Protein AF-A0A9W6VKF4-F1 (afdb_monomer_lite)

Radius of gyration: 15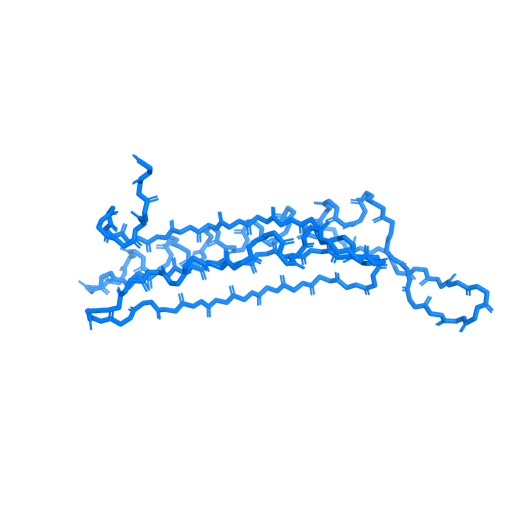.8 Å; chains: 1; bounding box: 39×27×44 Å

Structure (mmCIF, N/CA/C/O backbone):
data_AF-A0A9W6VKF4-F1
#
_entry.id   AF-A0A9W6VKF4-F1
#
loop_
_atom_site.group_PDB
_atom_site.id
_atom_site.type_symbol
_atom_site.label_atom_id
_atom_site.label_alt_id
_atom_site.label_comp_id
_atom_site.label_asym_id
_atom_site.label_entity_id
_atom_site.label_seq_id
_atom_site.pdbx_PDB_ins_code
_atom_site.Cartn_x
_atom_site.Cartn_y
_atom_site.Cartn_z
_atom_site.occupancy
_atom_site.B_iso_or_equiv
_atom_site.auth_seq_id
_atom_site.auth_comp_id
_atom_site.auth_asym_id
_atom_site.auth_atom_id
_atom_site.pdbx_PDB_model_num
ATOM 1 N N . MET A 1 1 ? -6.276 -1.259 -14.706 1.00 83.38 1 MET A N 1
ATOM 2 C CA . MET A 1 1 ? -5.407 -1.584 -15.860 1.00 83.38 1 MET A CA 1
ATOM 3 C C . MET A 1 1 ? -4.384 -2.603 -15.389 1.00 83.38 1 MET A C 1
ATOM 5 O O . MET A 1 1 ? -4.019 -2.513 -14.226 1.00 83.38 1 MET A O 1
ATOM 9 N N . PRO A 1 2 ? -3.970 -3.593 -16.188 1.00 89.38 2 PRO A N 1
ATOM 10 C CA . PRO A 1 2 ? -2.819 -4.419 -15.824 1.00 89.38 2 PRO A CA 1
ATOM 11 C C . PRO A 1 2 ? -1.529 -3.586 -15.889 1.00 89.38 2 PRO A C 1
ATOM 13 O O . PRO A 1 2 ? -1.523 -2.521 -16.503 1.00 89.38 2 PRO A O 1
ATOM 16 N N . VAL A 1 3 ? -0.477 -4.063 -15.227 1.00 91.94 3 VAL A N 1
ATOM 17 C CA . VAL A 1 3 ? 0.887 -3.558 -15.424 1.00 91.94 3 VAL A CA 1
ATOM 18 C C . VAL A 1 3 ? 1.637 -4.470 -16.370 1.00 91.94 3 VAL A C 1
ATOM 20 O O . VAL A 1 3 ? 1.419 -5.683 -16.345 1.00 91.94 3 VAL A O 1
ATOM 23 N N . GLU A 1 4 ? 2.533 -3.894 -17.157 1.00 94.44 4 GLU A N 1
ATOM 24 C CA . GLU A 1 4 ? 3.395 -4.663 -18.044 1.00 94.44 4 GLU A CA 1
ATOM 25 C C . GLU A 1 4 ? 4.692 -5.056 -17.324 1.00 94.44 4 GLU A C 1
ATOM 27 O O . GLU A 1 4 ? 5.300 -4.265 -16.599 1.00 94.44 4 GLU A O 1
ATOM 32 N N . VAL A 1 5 ? 5.113 -6.308 -17.514 1.00 93.62 5 VAL A N 1
ATOM 33 C CA . VAL A 1 5 ? 6.360 -6.843 -16.956 1.00 93.62 5 VAL A CA 1
ATOM 34 C C . VAL A 1 5 ? 7.287 -7.172 -18.116 1.00 93.62 5 VAL A C 1
ATOM 36 O O . VAL A 1 5 ? 7.021 -8.084 -18.897 1.00 93.62 5 VAL A O 1
ATOM 39 N N . GLY A 1 6 ? 8.363 -6.400 -18.235 1.00 93.25 6 GLY A N 1
ATOM 40 C CA . GLY A 1 6 ? 9.453 -6.671 -19.163 1.00 93.25 6 GLY A CA 1
ATOM 41 C C . GLY A 1 6 ? 10.520 -7.566 -18.538 1.00 93.25 6 GLY A C 1
ATOM 42 O O . GLY A 1 6 ? 10.367 -8.068 -17.421 1.00 93.25 6 GLY A O 1
ATOM 43 N N . SER A 1 7 ? 11.638 -7.714 -19.244 1.00 94.00 7 SER A N 1
ATOM 44 C CA . SER A 1 7 ? 12.806 -8.439 -18.744 1.00 94.00 7 SER A CA 1
ATOM 45 C C . SER A 1 7 ? 14.107 -7.713 -19.085 1.00 94.00 7 SER A C 1
ATOM 47 O O . SER A 1 7 ? 14.187 -7.030 -20.109 1.00 94.00 7 SER A O 1
ATOM 49 N N . THR A 1 8 ? 15.128 -7.852 -18.237 1.00 90.00 8 THR A N 1
ATOM 50 C CA . THR A 1 8 ? 16.508 -7.459 -18.569 1.00 90.00 8 THR A CA 1
ATOM 51 C C . THR A 1 8 ? 17.116 -8.416 -19.604 1.00 90.00 8 THR A C 1
ATOM 53 O O . THR A 1 8 ? 16.509 -9.417 -19.986 1.00 90.00 8 THR A O 1
ATOM 56 N N . ALA A 1 9 ? 18.345 -8.130 -20.049 1.00 90.69 9 ALA A N 1
ATOM 57 C CA . ALA A 1 9 ? 19.119 -9.050 -20.886 1.00 90.69 9 ALA A CA 1
ATOM 58 C C . ALA A 1 9 ? 19.411 -10.398 -20.195 1.00 90.69 9 ALA A C 1
ATOM 60 O O . ALA A 1 9 ? 19.592 -11.397 -20.885 1.00 90.69 9 ALA A O 1
ATOM 61 N N . ASP A 1 10 ? 19.409 -10.417 -18.859 1.00 91.81 10 ASP A N 1
ATOM 62 C CA . ASP A 1 10 ? 19.617 -11.604 -18.021 1.00 91.81 10 ASP A CA 1
ATOM 63 C C . ASP A 1 10 ? 18.286 -12.272 -17.607 1.00 91.81 10 ASP A C 1
ATOM 65 O O . ASP A 1 10 ? 18.251 -13.070 -16.675 1.00 91.81 10 ASP A O 1
ATOM 69 N N . GLU A 1 11 ? 17.180 -11.935 -18.284 1.00 90.56 11 GLU A N 1
ATOM 70 C CA . GLU A 1 11 ? 15.823 -12.463 -18.047 1.00 90.56 11 GLU A CA 1
ATOM 71 C C . GLU A 1 11 ? 15.208 -12.107 -16.677 1.00 90.56 11 GLU A C 1
ATOM 73 O O . GLU A 1 11 ? 14.186 -12.667 -16.273 1.00 90.56 11 GLU A O 1
ATOM 78 N N . GLU A 1 12 ? 15.764 -11.123 -15.966 1.00 89.81 12 GLU A N 1
ATOM 79 C CA . GLU A 1 12 ? 15.187 -10.647 -14.705 1.00 89.81 12 GLU A CA 1
ATOM 80 C C . GLU A 1 12 ? 13.944 -9.785 -14.961 1.00 89.81 12 GLU A C 1
ATOM 82 O O . GLU A 1 12 ? 13.976 -8.937 -15.855 1.00 89.81 12 GLU A O 1
ATOM 87 N N . PRO A 1 13 ? 12.853 -9.937 -14.187 1.00 90.81 13 PRO A N 1
ATOM 88 C CA . PRO A 1 13 ? 11.634 -9.166 -14.396 1.00 90.81 13 PRO A CA 1
ATOM 89 C C . PRO A 1 13 ? 11.858 -7.680 -14.110 1.00 90.81 13 PRO A C 1
ATOM 91 O O . PRO A 1 13 ? 12.399 -7.317 -13.066 1.00 90.81 13 PRO A O 1
ATOM 94 N N . VAL A 1 14 ? 11.377 -6.816 -15.007 1.00 93.19 14 VAL A N 1
ATOM 95 C CA . VAL A 1 14 ? 11.452 -5.359 -14.847 1.00 93.19 14 VAL A CA 1
ATOM 96 C C . VAL A 1 14 ? 10.083 -4.721 -15.017 1.00 93.19 14 VAL A C 1
ATOM 98 O O . VAL A 1 14 ? 9.385 -4.949 -16.002 1.00 93.19 14 VAL A O 1
ATOM 101 N N . ILE A 1 15 ? 9.735 -3.863 -14.069 1.00 93.50 15 ILE A N 1
ATOM 102 C CA . ILE A 1 15 ? 8.545 -3.025 -14.059 1.00 93.50 15 ILE A CA 1
ATOM 103 C C . ILE A 1 15 ? 8.994 -1.584 -14.285 1.00 93.50 15 ILE A C 1
ATOM 105 O O . ILE A 1 15 ? 9.840 -1.062 -13.547 1.00 93.50 15 ILE A O 1
ATOM 109 N N . SER A 1 16 ? 8.419 -0.939 -15.301 1.00 93.38 16 SER A N 1
ATOM 110 C CA . SER A 1 16 ? 8.686 0.467 -15.608 1.00 93.38 16 SER A CA 1
ATOM 111 C C . SER A 1 16 ? 8.315 1.371 -14.425 1.00 93.38 16 SER A C 1
ATOM 113 O O . SER A 1 16 ? 7.513 1.003 -13.568 1.00 93.38 16 SER A O 1
ATOM 115 N N . GLU A 1 17 ? 8.876 2.579 -14.345 1.00 92.50 17 GLU A N 1
ATOM 116 C CA . GLU A 1 17 ? 8.477 3.504 -13.275 1.00 92.50 17 GLU A CA 1
ATOM 117 C C . GLU A 1 17 ? 6.998 3.909 -13.357 1.00 92.50 17 GLU A C 1
ATOM 119 O O . GLU A 1 17 ? 6.354 4.105 -12.324 1.00 92.50 17 GLU A O 1
ATOM 124 N N . GLU A 1 18 ? 6.450 4.002 -14.569 1.00 95.12 18 GLU A N 1
ATOM 125 C CA . GLU A 1 18 ? 5.032 4.281 -14.792 1.00 95.12 18 GLU A CA 1
ATOM 126 C C . GLU A 1 18 ? 4.154 3.141 -14.259 1.00 95.12 18 GLU A C 1
ATOM 128 O O . GLU A 1 18 ? 3.194 3.388 -13.524 1.00 95.12 18 GLU A O 1
ATOM 133 N N . ASP A 1 19 ? 4.532 1.893 -14.535 1.00 95.81 19 ASP A N 1
ATOM 134 C CA . ASP A 1 19 ? 3.839 0.708 -14.029 1.00 95.81 19 ASP A CA 1
ATOM 135 C C . ASP A 1 19 ? 4.007 0.538 -12.512 1.00 95.81 19 ASP A C 1
ATOM 137 O O . ASP A 1 19 ? 3.065 0.149 -11.820 1.00 95.81 19 ASP A O 1
ATOM 141 N N . GLN A 1 20 ? 5.160 0.908 -11.947 1.00 94.62 20 GLN A N 1
ATOM 142 C CA . GLN A 1 20 ? 5.334 0.997 -10.493 1.00 94.62 20 GLN A CA 1
ATOM 143 C C . GLN A 1 20 ? 4.350 2.015 -9.893 1.00 94.62 20 GLN A C 1
ATOM 145 O O . GLN A 1 20 ? 3.659 1.714 -8.920 1.00 94.62 20 GLN A O 1
ATOM 150 N N . ALA A 1 21 ? 4.214 3.203 -10.491 1.00 94.44 21 ALA A N 1
ATOM 151 C CA . ALA A 1 21 ? 3.239 4.198 -10.044 1.00 94.44 21 ALA A CA 1
ATOM 152 C C . ALA A 1 21 ? 1.790 3.702 -10.196 1.00 94.44 21 ALA A C 1
ATOM 154 O O . ALA A 1 21 ? 0.945 3.972 -9.337 1.00 94.44 21 ALA A O 1
ATOM 155 N N . LEU A 1 22 ? 1.491 2.948 -11.255 1.00 96.00 22 LEU A N 1
ATOM 156 C CA . LEU A 1 22 ? 0.189 2.318 -11.452 1.00 96.00 22 LEU A CA 1
ATOM 157 C C . LEU A 1 22 ? -0.099 1.254 -10.374 1.00 96.00 22 LEU A C 1
ATOM 159 O O . LEU A 1 22 ? -1.191 1.255 -9.801 1.00 96.00 22 LEU A O 1
ATOM 163 N N . LEU A 1 23 ? 0.877 0.411 -10.020 1.00 94.44 23 LEU A N 1
ATOM 164 C CA . LEU A 1 23 ? 0.774 -0.532 -8.898 1.00 94.44 23 LEU A CA 1
ATOM 165 C C . LEU A 1 23 ? 0.536 0.180 -7.565 1.00 94.44 23 LEU A C 1
ATOM 167 O O . LEU A 1 23 ? -0.342 -0.238 -6.809 1.00 94.44 23 LEU A O 1
ATOM 171 N N . LEU A 1 24 ? 1.254 1.274 -7.295 1.00 95.38 24 LEU A N 1
ATOM 172 C CA . LEU A 1 24 ? 1.038 2.088 -6.095 1.00 95.38 24 LEU A CA 1
ATOM 173 C C . LEU A 1 24 ? -0.392 2.634 -6.035 1.00 95.38 24 LEU A C 1
ATOM 175 O O . LEU A 1 24 ? -1.014 2.595 -4.978 1.00 95.38 24 LEU A O 1
ATOM 179 N N . ARG A 1 25 ? -0.954 3.094 -7.160 1.00 96.19 25 ARG A N 1
ATOM 180 C CA . ARG A 1 25 ? -2.347 3.573 -7.225 1.00 96.19 25 ARG A CA 1
ATOM 181 C C . ARG A 1 25 ? -3.361 2.455 -6.992 1.00 96.19 25 ARG A C 1
ATOM 183 O O . ARG A 1 25 ? -4.340 2.671 -6.274 1.00 96.19 25 ARG A O 1
ATOM 190 N N . HIS A 1 26 ? -3.139 1.270 -7.564 1.00 95.25 26 HIS A N 1
ATOM 191 C CA . HIS A 1 26 ? -3.990 0.109 -7.287 1.00 95.25 26 HIS A CA 1
ATOM 192 C C . HIS A 1 26 ? -3.930 -0.277 -5.806 1.00 95.25 26 HIS A C 1
ATOM 194 O O . HIS A 1 26 ? -4.971 -0.486 -5.189 1.00 95.25 26 HIS A O 1
ATOM 200 N N . GLY A 1 27 ? -2.732 -0.308 -5.217 1.00 94.94 27 GLY A N 1
ATOM 201 C CA . GLY A 1 27 ? -2.553 -0.606 -3.798 1.00 94.94 27 GLY A CA 1
ATOM 202 C C . GLY A 1 27 ? -3.115 0.439 -2.863 1.00 94.94 27 GLY A C 1
ATO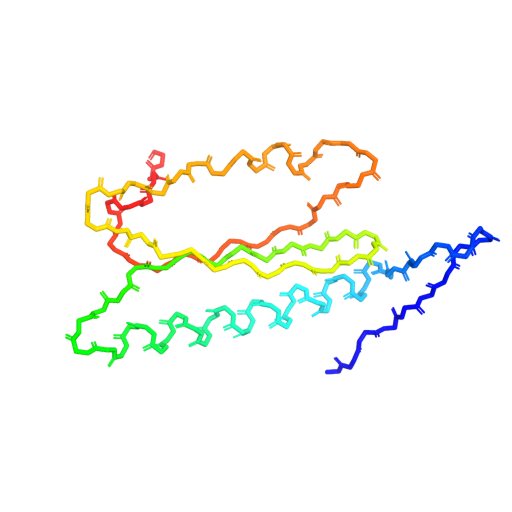M 203 O O . GLY A 1 27 ? -3.738 0.064 -1.878 1.00 94.94 27 GLY A O 1
ATOM 204 N N . LEU A 1 28 ? -2.992 1.722 -3.191 1.00 96.19 28 LEU A N 1
ATOM 205 C CA . LEU A 1 28 ? -3.656 2.783 -2.444 1.00 96.19 28 LEU A CA 1
ATOM 206 C C . LEU A 1 28 ? -5.177 2.606 -2.486 1.00 96.19 28 LEU A C 1
ATOM 208 O O . LEU A 1 28 ? -5.819 2.635 -1.443 1.00 96.19 28 LEU A O 1
ATOM 212 N N . SER A 1 29 ? -5.747 2.372 -3.671 1.00 96.31 29 SER A N 1
ATOM 213 C CA . SER A 1 29 ? -7.195 2.173 -3.822 1.00 96.31 29 SER A CA 1
ATOM 214 C C . SER A 1 29 ? -7.679 0.973 -3.006 1.00 96.31 29 SER A C 1
ATOM 216 O O . SER A 1 29 ? -8.681 1.062 -2.302 1.00 96.31 29 SER A O 1
ATOM 218 N N . PHE A 1 30 ? -6.934 -0.134 -3.048 1.00 95.62 30 PHE A N 1
ATOM 219 C CA . PHE A 1 30 ? -7.250 -1.324 -2.267 1.00 95.62 30 PHE A CA 1
ATOM 220 C C . PHE A 1 30 ? -7.074 -1.098 -0.758 1.00 95.62 30 PHE A C 1
ATOM 222 O O . PHE A 1 30 ? -7.934 -1.491 0.023 1.00 95.62 30 PHE A O 1
ATOM 229 N N . GLY A 1 31 ? -6.006 -0.416 -0.339 1.00 95.56 31 GLY A N 1
ATOM 230 C CA . GLY A 1 31 ? -5.760 -0.063 1.059 1.00 95.56 31 GLY A CA 1
ATOM 231 C C . GLY A 1 31 ? -6.858 0.826 1.641 1.00 95.56 31 GLY A C 1
ATOM 232 O O . GLY A 1 31 ? -7.341 0.553 2.736 1.00 95.56 31 GLY A O 1
ATOM 233 N N . LEU A 1 32 ? -7.313 1.836 0.894 1.00 96.31 32 LEU A N 1
ATOM 234 C CA . LEU A 1 32 ? -8.436 2.691 1.296 1.00 96.31 32 LEU A CA 1
ATOM 235 C C . LEU A 1 32 ? -9.740 1.898 1.452 1.00 96.31 32 LEU A C 1
ATOM 237 O O . LEU A 1 32 ? -10.488 2.141 2.395 1.00 96.31 32 LEU A O 1
ATOM 241 N N . GLU A 1 33 ? -9.996 0.930 0.572 1.00 97.44 33 GLU A N 1
ATOM 242 C CA . GLU A 1 33 ? -11.178 0.070 0.677 1.00 97.44 33 GLU A CA 1
ATOM 243 C C . GLU A 1 33 ? -11.098 -0.871 1.887 1.00 97.44 33 GLU A C 1
ATOM 245 O O . GLU A 1 33 ? -12.077 -1.023 2.614 1.00 97.44 33 GLU A O 1
ATOM 250 N N . VAL A 1 34 ? -9.924 -1.442 2.173 1.00 95.25 34 VAL A N 1
ATOM 251 C CA . VAL A 1 34 ? -9.701 -2.213 3.407 1.00 95.25 34 VAL A CA 1
ATOM 252 C C . VAL A 1 34 ? -9.959 -1.341 4.635 1.00 95.25 34 VAL A C 1
ATOM 254 O O . VAL A 1 34 ? -10.677 -1.769 5.534 1.00 95.25 34 VAL A O 1
ATOM 257 N N . VAL A 1 35 ? -9.434 -0.112 4.656 1.00 94.75 35 VAL A N 1
ATOM 258 C CA . VAL A 1 35 ? -9.665 0.860 5.737 1.00 94.75 35 VAL A CA 1
ATOM 259 C C . VAL A 1 35 ? -11.153 1.164 5.911 1.00 94.75 35 VAL A C 1
ATOM 261 O O . VAL A 1 35 ? -11.645 1.169 7.039 1.00 94.75 35 VAL A O 1
ATOM 264 N N . ARG A 1 36 ? -11.888 1.376 4.813 1.00 96.19 36 ARG A N 1
ATOM 265 C CA . ARG A 1 36 ? -13.342 1.578 4.850 1.00 96.19 36 ARG A CA 1
ATOM 266 C C . ARG A 1 36 ? -14.040 0.387 5.509 1.00 96.19 36 ARG A C 1
ATOM 268 O O . ARG A 1 36 ? -14.789 0.578 6.460 1.00 96.19 36 ARG A O 1
ATOM 275 N N . LEU A 1 37 ? -13.740 -0.830 5.055 1.00 96.38 37 LEU A N 1
ATOM 276 C CA . LEU A 1 37 ? -14.367 -2.059 5.545 1.00 96.38 37 LEU A CA 1
ATOM 277 C C . LEU A 1 37 ? -14.086 -2.324 7.029 1.00 96.38 37 LEU A C 1
ATOM 279 O O . LEU A 1 37 ? -15.000 -2.691 7.761 1.00 96.38 37 LEU A O 1
ATOM 283 N N . VAL A 1 38 ? -12.849 -2.133 7.500 1.00 93.94 38 VAL A N 1
ATOM 284 C CA . VAL A 1 38 ? -12.519 -2.385 8.917 1.00 93.94 38 VAL A CA 1
ATOM 285 C C . VAL A 1 38 ? -13.112 -1.347 9.866 1.00 93.94 38 VAL A C 1
ATOM 287 O O . VAL A 1 38 ? -13.306 -1.653 11.040 1.00 93.94 38 VAL A O 1
ATOM 290 N N . ASN A 1 39 ? -13.406 -0.143 9.371 1.00 92.62 39 ASN A N 1
ATOM 291 C CA . ASN A 1 39 ? -14.065 0.911 10.141 1.00 92.62 39 ASN A CA 1
ATOM 292 C C . ASN A 1 39 ? -15.592 0.735 10.207 1.00 92.62 39 ASN A C 1
ATOM 294 O O . ASN A 1 39 ? -16.228 1.343 11.061 1.00 92.62 39 ASN A O 1
ATOM 298 N N . GLU A 1 40 ? -16.173 -0.086 9.330 1.00 96.12 40 GLU A N 1
ATOM 299 C CA . GLU A 1 40 ? -17.606 -0.420 9.313 1.00 96.12 40 GLU A CA 1
ATOM 300 C C . GLU A 1 40 ? -17.961 -1.633 10.192 1.00 96.12 40 GLU A C 1
ATOM 302 O O . GLU A 1 40 ? -19.133 -1.988 10.304 1.00 96.12 40 GLU A O 1
ATOM 307 N N . LEU A 1 41 ? -16.971 -2.278 10.817 1.00 93.81 41 LEU A N 1
ATOM 308 C CA . LEU A 1 41 ? -17.191 -3.366 11.770 1.00 93.81 41 LEU A CA 1
ATOM 309 C C . LEU A 1 41 ? -17.838 -2.847 13.065 1.00 93.81 41 LEU A C 1
ATOM 311 O O . LEU A 1 41 ? -17.557 -1.726 13.488 1.00 93.81 41 LEU A O 1
ATOM 315 N N . ASP A 1 42 ? -18.629 -3.698 13.736 1.00 95.12 42 ASP A N 1
ATOM 316 C CA . ASP A 1 42 ? -19.235 -3.392 15.048 1.00 95.12 42 ASP A CA 1
ATOM 317 C C . ASP A 1 42 ? -18.186 -2.909 16.067 1.00 95.12 42 ASP A C 1
ATOM 319 O O . ASP A 1 42 ? -18.440 -2.010 16.868 1.00 95.12 42 ASP A O 1
ATOM 323 N N . GLU A 1 43 ? -16.987 -3.495 15.999 1.00 90.50 43 GLU A N 1
ATOM 324 C CA . GLU A 1 43 ? -15.785 -3.012 16.667 1.00 90.50 43 GLU A CA 1
ATOM 325 C C . GLU A 1 43 ? -14.724 -2.672 15.604 1.00 90.50 43 GLU A C 1
ATOM 327 O O . GLU A 1 43 ? -14.156 -3.589 14.996 1.00 90.50 43 GLU A O 1
ATOM 332 N N . PRO A 1 44 ? -14.451 -1.375 15.349 1.00 91.12 44 PRO A N 1
ATOM 333 C CA . PRO A 1 44 ? -13.454 -0.960 14.373 1.00 91.12 44 PRO A CA 1
ATOM 334 C C . PRO A 1 44 ? -12.068 -1.527 14.672 1.00 91.12 44 PRO A C 1
ATOM 336 O O . PRO A 1 44 ? -11.579 -1.468 15.802 1.00 91.12 44 PRO A O 1
ATOM 339 N N . VAL A 1 45 ? -11.403 -2.038 13.636 1.00 90.88 45 VAL A N 1
ATOM 340 C CA . VAL A 1 45 ? -10.088 -2.675 13.767 1.00 90.88 45 VAL A CA 1
ATOM 341 C C . VAL A 1 45 ? -8.994 -1.747 13.236 1.00 90.88 45 VAL A C 1
ATOM 343 O O . VAL A 1 45 ? -8.988 -1.448 12.040 1.00 90.88 45 VAL A O 1
ATOM 346 N N . PRO A 1 46 ? -8.021 -1.332 14.068 1.00 91.44 46 PRO A N 1
ATOM 347 C CA . PRO A 1 46 ? -6.893 -0.549 13.588 1.00 91.44 46 PRO A CA 1
ATOM 348 C C . PRO A 1 46 ? -6.009 -1.357 12.638 1.00 91.44 46 PRO A C 1
ATOM 350 O O . PRO A 1 46 ? -5.570 -2.468 12.965 1.00 91.44 46 PRO A O 1
ATOM 353 N N . VAL A 1 47 ? -5.714 -0.786 11.473 1.00 91.88 47 VAL A N 1
ATOM 354 C CA . VAL A 1 47 ? -4.887 -1.416 10.440 1.00 91.88 47 VAL A CA 1
ATOM 355 C C . VAL A 1 47 ? -3.877 -0.442 9.847 1.00 91.88 47 VAL A C 1
ATOM 357 O O . VAL A 1 47 ? -4.160 0.739 9.681 1.00 91.88 47 VAL A O 1
ATOM 360 N N . ARG A 1 48 ? -2.716 -0.970 9.469 1.00 91.06 48 ARG A N 1
ATOM 361 C CA . ARG A 1 48 ? -1.704 -0.311 8.651 1.00 91.06 48 ARG A CA 1
ATOM 362 C C . ARG A 1 48 ? -1.561 -1.076 7.347 1.00 91.06 48 ARG A C 1
ATOM 364 O O . ARG A 1 48 ? -1.236 -2.266 7.349 1.00 91.06 48 ARG A O 1
ATOM 371 N N . CYS A 1 49 ? -1.769 -0.382 6.240 1.00 92.38 49 CYS A N 1
ATOM 372 C CA . CYS A 1 49 ? -1.531 -0.888 4.898 1.00 92.38 49 CYS A CA 1
ATOM 373 C C . CYS A 1 49 ? -0.214 -0.293 4.390 1.00 92.38 49 CYS A C 1
ATOM 375 O O . CYS A 1 49 ? -0.111 0.920 4.227 1.00 92.38 49 CYS A O 1
ATOM 377 N N . ILE A 1 50 ? 0.789 -1.131 4.134 1.00 91.19 50 ILE A N 1
ATOM 378 C CA . ILE A 1 50 ? 2.066 -0.728 3.537 1.00 91.19 50 ILE A CA 1
ATOM 379 C C . ILE A 1 50 ? 2.076 -1.225 2.098 1.00 91.19 50 ILE A C 1
ATOM 381 O O . ILE A 1 50 ? 2.090 -2.434 1.849 1.00 91.19 50 ILE A O 1
ATOM 385 N N . ILE A 1 51 ? 2.074 -0.289 1.157 1.00 93.62 51 ILE A N 1
ATOM 386 C CA . ILE A 1 51 ? 2.160 -0.557 -0.272 1.00 93.62 51 ILE A CA 1
ATOM 387 C C . ILE A 1 51 ? 3.546 -0.140 -0.738 1.00 93.62 51 ILE A C 1
ATOM 389 O O . ILE A 1 51 ? 3.937 1.008 -0.551 1.00 93.62 51 ILE A O 1
ATOM 393 N N . GLY A 1 52 ? 4.285 -1.065 -1.341 1.00 91.88 52 GLY A N 1
ATOM 394 C CA . GLY A 1 52 ? 5.622 -0.801 -1.854 1.00 91.88 52 GLY A CA 1
ATOM 395 C C . GLY A 1 52 ? 5.821 -1.329 -3.254 1.00 91.88 52 GLY A C 1
ATOM 396 O O . GLY A 1 52 ? 5.305 -2.390 -3.586 1.00 91.88 52 GLY A O 1
ATOM 397 N N . THR A 1 53 ? 6.596 -0.624 -4.065 1.00 92.88 53 THR A N 1
ATOM 398 C CA . THR A 1 53 ? 7.006 -1.087 -5.393 1.00 92.88 53 THR A CA 1
ATOM 399 C C . THR A 1 53 ? 8.495 -0.886 -5.585 1.00 92.88 53 THR A C 1
ATOM 401 O O . THR A 1 53 ? 9.042 0.142 -5.186 1.00 92.88 53 THR A O 1
ATOM 404 N N . ASN A 1 54 ? 9.133 -1.844 -6.241 1.00 90.25 54 ASN A N 1
ATOM 405 C CA . ASN A 1 54 ? 10.491 -1.730 -6.754 1.00 90.25 54 ASN A CA 1
ATOM 406 C C . ASN A 1 54 ? 10.501 -2.105 -8.243 1.00 90.25 54 ASN A C 1
ATOM 408 O O . ASN A 1 54 ? 9.453 -2.290 -8.861 1.00 90.25 54 ASN A O 1
ATOM 412 N N . THR A 1 55 ? 11.692 -2.220 -8.819 1.00 90.88 55 THR A N 1
ATOM 413 C CA . THR A 1 55 ? 11.879 -2.542 -10.236 1.00 90.88 55 THR A CA 1
ATOM 414 C C . THR A 1 55 ? 11.403 -3.932 -10.632 1.00 90.88 55 THR A C 1
ATOM 416 O O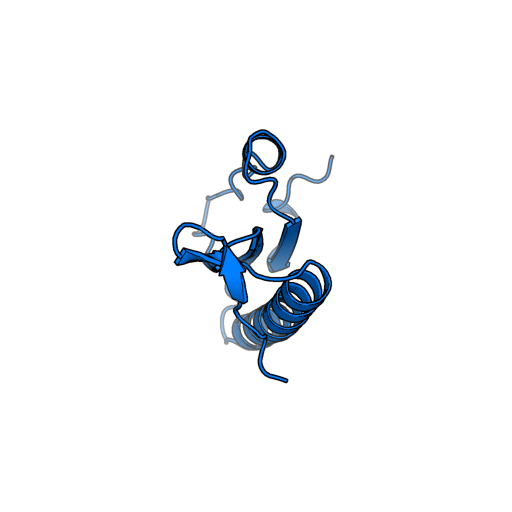 . THR A 1 55 ? 11.266 -4.169 -11.817 1.00 90.88 55 THR A O 1
ATOM 419 N N . THR A 1 56 ? 11.129 -4.842 -9.698 1.00 90.38 56 THR A N 1
ATOM 420 C CA . THR A 1 56 ? 10.801 -6.247 -10.003 1.00 90.38 56 THR A CA 1
ATOM 421 C C . THR A 1 56 ? 9.413 -6.664 -9.519 1.00 90.38 56 THR A C 1
ATOM 423 O O . THR A 1 56 ? 8.838 -7.616 -10.042 1.00 90.38 56 THR A O 1
ATOM 426 N N . ASN A 1 57 ? 8.861 -5.992 -8.502 1.00 90.00 57 ASN A N 1
ATOM 427 C CA . ASN A 1 57 ? 7.586 -6.362 -7.897 1.00 90.00 57 ASN A CA 1
ATOM 428 C C . ASN A 1 57 ? 6.892 -5.210 -7.153 1.00 90.00 57 ASN A C 1
ATOM 430 O O . ASN A 1 57 ? 7.488 -4.184 -6.817 1.00 90.00 57 ASN A O 1
ATOM 434 N N . GLY A 1 58 ? 5.610 -5.439 -6.859 1.00 90.12 58 GLY A N 1
ATOM 435 C CA . GLY A 1 58 ? 4.832 -4.703 -5.869 1.00 90.12 58 GLY A CA 1
ATOM 436 C C . GLY A 1 58 ? 4.514 -5.578 -4.653 1.00 90.12 58 GLY A C 1
ATOM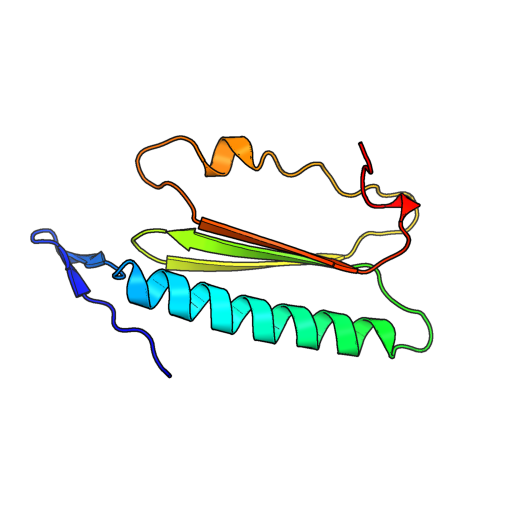 437 O O . GLY A 1 58 ? 4.295 -6.781 -4.779 1.00 90.12 58 GLY A O 1
ATOM 438 N N . THR A 1 59 ? 4.456 -4.970 -3.472 1.00 91.06 59 THR A N 1
ATOM 439 C CA . THR A 1 59 ? 4.133 -5.612 -2.196 1.00 91.06 59 THR A CA 1
ATOM 440 C C . THR A 1 59 ? 3.002 -4.868 -1.499 1.00 91.06 59 THR A C 1
ATOM 442 O O . THR A 1 59 ? 2.983 -3.641 -1.460 1.00 91.06 59 THR A O 1
ATOM 445 N N . PHE A 1 60 ? 2.058 -5.629 -0.949 1.00 91.00 60 PHE A N 1
ATOM 446 C CA . PHE A 1 60 ? 0.867 -5.130 -0.267 1.00 91.00 60 PHE A CA 1
ATOM 447 C C . PHE A 1 60 ? 0.823 -5.841 1.082 1.00 91.00 60 PHE A C 1
ATOM 449 O O . PHE A 1 60 ? 0.579 -7.047 1.142 1.00 91.00 60 PHE A O 1
ATOM 456 N N . ARG A 1 61 ? 1.144 -5.126 2.161 1.00 90.44 61 ARG A N 1
ATOM 457 C CA . ARG A 1 61 ? 1.217 -5.695 3.512 1.00 90.44 61 ARG A CA 1
ATOM 458 C C . ARG A 1 61 ? 0.164 -5.051 4.396 1.00 90.44 61 ARG A C 1
ATOM 460 O O . ARG A 1 61 ? 0.074 -3.830 4.454 1.00 90.44 61 ARG A O 1
ATOM 467 N N . PHE A 1 62 ? -0.596 -5.881 5.098 1.00 89.69 62 PHE A N 1
ATOM 468 C CA . PHE A 1 62 ? -1.662 -5.454 5.996 1.00 89.69 62 PHE A CA 1
ATOM 469 C C . PHE A 1 62 ? -1.326 -5.909 7.406 1.00 89.69 62 PHE A C 1
ATOM 471 O O . PHE A 1 62 ? -1.160 -7.102 7.663 1.00 89.69 62 PHE A O 1
ATOM 478 N N . HIS A 1 63 ? -1.222 -4.951 8.314 1.00 89.38 63 HIS A N 1
ATOM 479 C CA . HIS A 1 63 ? -0.942 -5.190 9.719 1.00 89.38 63 HIS A CA 1
ATOM 480 C C . HIS A 1 63 ? -2.140 -4.735 10.535 1.00 89.38 63 HIS A C 1
ATOM 482 O O . HIS A 1 63 ? -2.596 -3.611 10.376 1.00 89.38 63 HIS A O 1
ATOM 488 N N . ARG A 1 64 ? -2.641 -5.594 11.421 1.00 89.31 64 ARG A N 1
ATOM 489 C CA . ARG A 1 64 ? -3.613 -5.210 12.446 1.00 89.31 64 ARG A CA 1
ATOM 490 C C . ARG A 1 64 ? -2.858 -4.855 13.721 1.00 89.31 64 ARG A C 1
ATOM 492 O O . ARG A 1 64 ? -2.093 -5.704 14.177 1.00 89.31 64 ARG A O 1
ATOM 499 N N . ALA A 1 65 ? -3.114 -3.689 14.315 1.00 84.94 65 ALA A N 1
ATOM 500 C CA . ALA A 1 65 ? -2.622 -3.412 15.665 1.00 84.94 65 ALA A CA 1
ATOM 501 C C . ALA A 1 65 ? -3.499 -4.140 16.687 1.00 84.94 65 ALA A C 1
ATOM 503 O O . ALA A 1 65 ? -4.731 -4.117 16.603 1.00 84.94 65 ALA A O 1
ATOM 504 N N . ARG A 1 66 ? -2.872 -4.820 17.645 1.00 80.44 66 ARG A N 1
ATOM 505 C CA . ARG A 1 66 ? -3.573 -5.425 18.783 1.00 80.44 66 ARG A CA 1
ATOM 506 C C . ARG A 1 66 ? -3.706 -4.407 19.923 1.00 80.44 66 ARG A C 1
ATOM 508 O O . ARG A 1 66 ? -2.944 -3.442 19.974 1.00 80.44 66 ARG A O 1
ATOM 515 N N . PRO A 1 67 ? -4.640 -4.614 20.869 1.00 74.25 67 PRO A N 1
ATOM 516 C CA . PRO A 1 67 ? -4.725 -3.773 22.058 1.00 74.25 67 PRO A CA 1
ATOM 517 C C . PRO A 1 67 ? -3.374 -3.683 22.783 1.00 74.25 67 PRO A C 1
ATOM 519 O O . PRO A 1 67 ? -2.790 -4.707 23.133 1.00 74.25 67 PRO A O 1
ATOM 522 N N . GLY A 1 68 ? -2.888 -2.459 23.002 1.00 73.81 68 GLY A N 1
ATOM 523 C CA . GLY A 1 68 ? -1.606 -2.187 23.661 1.00 73.81 68 GLY A CA 1
ATOM 524 C C . GLY A 1 68 ? -0.374 -2.195 22.748 1.00 73.81 68 GLY A C 1
ATOM 525 O O . GLY A 1 68 ? 0.717 -1.903 23.231 1.00 73.81 68 GLY A O 1
ATOM 526 N N . GLU A 1 69 ? -0.518 -2.492 21.454 1.00 73.06 69 GLU A N 1
ATOM 527 C CA . GLU A 1 69 ? 0.559 -2.316 20.475 1.00 73.06 69 GLU A CA 1
ATOM 528 C C . GLU A 1 69 ? 0.570 -0.875 19.953 1.00 73.06 69 GLU A C 1
ATOM 530 O O . GLU A 1 69 ? -0.480 -0.301 19.673 1.00 73.06 69 GLU A O 1
ATOM 535 N N . ALA A 1 70 ? 1.761 -0.302 19.794 1.00 72.56 70 ALA A N 1
ATOM 536 C CA . ALA A 1 70 ? 1.962 0.870 18.952 1.0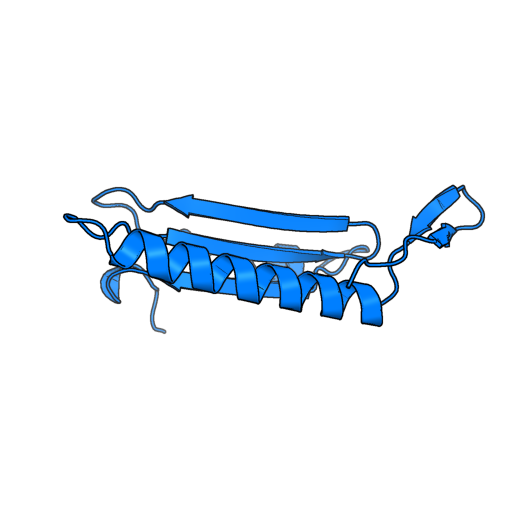0 72.56 70 ALA A CA 1
ATOM 537 C C . ALA A 1 70 ? 2.273 0.405 17.529 1.00 72.56 70 ALA A C 1
ATOM 539 O O . ALA A 1 70 ? 2.759 -0.716 17.323 1.00 72.56 70 ALA A O 1
ATOM 540 N N . TRP A 1 71 ? 2.051 1.264 16.536 1.00 73.88 71 TRP A N 1
ATOM 541 C CA . TRP A 1 71 ? 2.650 0.996 15.244 1.00 73.88 71 TRP A CA 1
ATOM 542 C C . TRP A 1 71 ? 4.166 0.965 15.414 1.00 73.88 71 TRP A C 1
ATOM 544 O O . TRP A 1 71 ? 4.764 1.971 15.778 1.00 73.88 71 TRP A O 1
ATOM 554 N N . HIS A 1 72 ? 4.810 -0.168 15.124 1.00 63.22 72 HIS A N 1
ATOM 555 C CA . HIS A 1 72 ? 6.254 -0.141 14.931 1.00 63.22 72 HIS A CA 1
ATOM 556 C C . HIS A 1 72 ? 6.541 0.923 13.875 1.00 63.22 72 HIS A C 1
ATOM 558 O O . HIS A 1 72 ? 5.959 0.870 12.784 1.00 63.22 72 HIS A O 1
ATOM 564 N N . THR A 1 73 ? 7.382 1.903 14.205 1.00 59.38 73 THR A N 1
ATOM 565 C CA . THR A 1 73 ? 7.985 2.795 13.221 1.00 59.38 73 THR A CA 1
ATOM 566 C C . THR A 1 73 ? 8.665 1.857 12.237 1.00 59.38 73 THR A C 1
ATOM 568 O O . THR A 1 73 ? 9.686 1.244 12.550 1.00 59.38 73 THR A O 1
ATOM 571 N N . ALA A 1 74 ? 8.010 1.591 11.105 1.00 56.81 74 ALA A N 1
ATOM 572 C CA . ALA A 1 74 ? 8.657 0.835 10.057 1.00 56.81 74 ALA A CA 1
ATOM 573 C C . ALA A 1 74 ? 9.920 1.634 9.752 1.00 56.81 74 ALA A C 1
ATOM 575 O O . ALA A 1 74 ? 9.840 2.859 9.651 1.00 56.81 74 ALA A O 1
ATOM 576 N N . ASP A 1 75 ? 11.072 0.977 9.690 1.00 62.81 75 ASP A N 1
ATOM 577 C CA . ASP A 1 75 ? 12.292 1.620 9.222 1.00 62.81 75 ASP A CA 1
ATOM 578 C C . ASP A 1 75 ? 12.097 1.921 7.728 1.00 62.81 75 ASP A C 1
ATOM 580 O O . ASP A 1 75 ? 12.495 1.158 6.852 1.00 62.81 75 ASP A O 1
ATOM 584 N N . LEU A 1 76 ? 11.328 2.977 7.440 1.00 59.59 76 LEU A N 1
ATOM 585 C CA . LEU A 1 76 ? 11.012 3.444 6.096 1.00 59.59 76 LEU A CA 1
ATOM 586 C C . LEU A 1 76 ? 12.301 3.892 5.392 1.00 59.59 76 LEU A C 1
ATOM 588 O O . LEU A 1 76 ? 12.373 3.837 4.165 1.00 59.59 76 LEU A O 1
ATOM 592 N N . ASP A 1 77 ? 13.336 4.233 6.165 1.00 58.97 77 ASP A N 1
ATOM 593 C CA . ASP A 1 77 ? 14.668 4.569 5.678 1.00 58.97 77 ASP A CA 1
ATOM 594 C C . ASP A 1 77 ? 15.423 3.323 5.182 1.00 58.97 77 ASP A C 1
ATOM 596 O O . ASP A 1 77 ? 16.072 3.375 4.138 1.00 58.97 77 ASP A O 1
ATOM 600 N N . ALA A 1 78 ? 15.251 2.153 5.807 1.00 58.75 78 ALA A N 1
ATOM 601 C CA . ALA A 1 78 ? 15.776 0.891 5.269 1.00 58.75 78 ALA A CA 1
ATOM 602 C C . ALA A 1 78 ? 15.182 0.522 3.897 1.00 58.75 78 ALA A C 1
ATOM 604 O O . ALA A 1 78 ? 15.814 -0.194 3.120 1.00 58.75 78 ALA A O 1
ATOM 605 N N . TYR A 1 79 ? 13.991 1.025 3.565 1.00 55.75 79 TYR A N 1
ATOM 606 C CA . TYR A 1 79 ? 13.383 0.844 2.244 1.00 55.75 79 TYR A CA 1
ATOM 607 C C . TYR A 1 79 ? 13.856 1.873 1.202 1.00 55.75 79 TYR A C 1
ATOM 609 O O . TYR A 1 79 ? 13.657 1.658 0.001 1.00 55.75 79 TYR A O 1
ATOM 617 N N . SER A 1 80 ? 14.490 2.967 1.638 1.00 55.09 80 SER A N 1
ATOM 618 C CA . SER A 1 80 ? 15.009 4.033 0.773 1.00 55.09 80 SER A CA 1
ATOM 619 C C . SER A 1 80 ? 16.495 3.858 0.410 1.00 55.09 80 SER A C 1
ATOM 621 O O . SER A 1 80 ? 17.001 4.553 -0.476 1.00 55.09 80 SER A O 1
ATOM 623 N N . HIS A 1 81 ? 17.192 2.895 1.026 1.00 49.03 81 HIS A N 1
ATOM 624 C CA . HIS A 1 81 ? 18.626 2.665 0.842 1.00 49.03 81 HIS A CA 1
ATOM 625 C C . HIS A 1 81 ? 18.951 1.297 0.211 1.00 49.03 81 HIS A C 1
ATOM 627 O O . HIS A 1 81 ? 18.625 0.246 0.753 1.00 49.03 81 HIS A O 1
ATOM 633 N N . GLY A 1 82 ? 19.645 1.306 -0.936 1.00 55.41 82 GLY A N 1
ATOM 634 C CA . GLY A 1 82 ? 20.138 0.106 -1.632 1.00 55.41 82 GLY A CA 1
ATOM 635 C C . GLY A 1 82 ? 19.902 0.122 -3.149 1.00 55.41 82 GLY A C 1
ATOM 636 O O . GLY A 1 82 ? 19.386 1.089 -3.701 1.00 55.41 82 GLY A O 1
ATOM 637 N N . TRP A 1 83 ? 20.267 -0.969 -3.834 1.00 47.38 83 TRP A N 1
ATOM 638 C CA . TRP A 1 83 ? 20.091 -1.156 -5.291 1.00 47.38 83 TRP A CA 1
ATOM 639 C C . TRP A 1 83 ? 18.620 -1.330 -5.727 1.00 47.38 83 TRP A C 1
ATOM 641 O O . TRP A 1 83 ? 18.314 -1.352 -6.915 1.00 47.38 83 TRP A O 1
ATOM 651 N N . SER A 1 84 ? 17.694 -1.429 -4.770 1.00 59.59 84 SER A N 1
ATOM 652 C CA . SER A 1 84 ? 16.252 -1.564 -4.998 1.00 59.59 84 SER A CA 1
ATOM 653 C C . SER A 1 84 ? 15.487 -0.568 -4.132 1.00 59.59 84 SER A C 1
ATOM 655 O O . SER A 1 84 ? 14.763 -0.959 -3.218 1.00 59.59 84 SER A O 1
ATOM 657 N N . VAL A 1 85 ? 15.675 0.726 -4.409 1.00 68.62 85 VAL A N 1
ATOM 658 C CA . VAL A 1 85 ? 14.903 1.807 -3.780 1.00 68.62 85 VAL A CA 1
ATOM 659 C C . VAL A 1 85 ? 13.415 1.499 -3.932 1.00 68.62 85 VAL A C 1
ATOM 661 O O . VAL A 1 85 ? 12.907 1.404 -5.053 1.00 68.62 85 VAL A O 1
ATOM 664 N N . GLN A 1 86 ? 12.719 1.316 -2.810 1.00 79.69 86 GLN A N 1
ATOM 665 C CA . GLN A 1 86 ? 11.282 1.082 -2.833 1.00 79.69 86 GLN A CA 1
ATOM 666 C C . GLN A 1 86 ? 10.548 2.416 -2.794 1.00 79.69 86 GLN A C 1
ATOM 668 O O . GLN A 1 86 ? 10.804 3.270 -1.948 1.00 79.69 86 GLN A O 1
ATOM 673 N N . LYS A 1 87 ? 9.590 2.579 -3.702 1.00 88.75 87 LYS A N 1
ATOM 674 C CA . LYS A 1 87 ? 8.579 3.631 -3.603 1.00 88.75 87 LYS A CA 1
ATOM 675 C C . LYS A 1 87 ? 7.481 3.110 -2.676 1.00 88.75 87 LYS A C 1
ATOM 677 O O . LYS A 1 87 ? 7.033 1.980 -2.867 1.00 88.75 87 LYS A O 1
ATOM 682 N N . LEU A 1 88 ? 7.071 3.896 -1.681 1.00 88.69 88 LEU A N 1
ATOM 683 C CA . LEU A 1 88 ? 6.179 3.443 -0.610 1.00 88.69 88 LEU A CA 1
ATOM 684 C C . LEU A 1 88 ? 4.989 4.382 -0.399 1.00 88.69 88 LEU A C 1
ATOM 686 O O . LEU A 1 88 ? 5.115 5.600 -0.489 1.00 88.69 88 LEU A O 1
ATOM 690 N N . ILE A 1 89 ? 3.848 3.792 -0.051 1.00 90.81 89 ILE A N 1
ATOM 691 C CA . ILE A 1 89 ? 2.666 4.462 0.493 1.00 90.81 89 ILE A CA 1
ATOM 692 C C . ILE A 1 89 ? 2.264 3.713 1.764 1.00 90.81 89 ILE A C 1
ATOM 694 O O . ILE A 1 89 ? 2.111 2.491 1.745 1.00 90.81 89 ILE A O 1
ATOM 698 N N . VAL A 1 90 ? 2.069 4.447 2.859 1.00 90.19 90 VAL A N 1
ATOM 699 C CA . VAL A 1 90 ? 1.531 3.910 4.114 1.00 90.19 90 VAL A CA 1
ATOM 700 C C . VAL A 1 90 ? 0.162 4.533 4.355 1.00 90.19 90 VAL A C 1
ATOM 702 O O . VAL A 1 90 ? 0.017 5.753 4.297 1.00 90.19 90 VAL A O 1
ATOM 705 N N . VAL A 1 91 ? -0.840 3.691 4.598 1.00 91.12 91 VAL A N 1
ATOM 706 C CA . VAL A 1 91 ? -2.195 4.107 4.970 1.00 91.12 91 VAL A CA 1
ATOM 707 C C . VAL A 1 91 ? -2.516 3.508 6.330 1.00 91.12 91 VAL A C 1
ATOM 709 O O . VAL A 1 91 ? -2.644 2.289 6.454 1.00 91.12 91 VAL A O 1
ATOM 712 N N . ASP A 1 92 ? -2.663 4.368 7.330 1.00 90.38 92 ASP A N 1
ATOM 713 C CA . ASP A 1 92 ? -3.018 3.973 8.689 1.00 90.38 92 ASP A CA 1
ATOM 714 C C . ASP A 1 92 ? -4.494 4.270 8.973 1.00 90.38 92 ASP A C 1
ATOM 716 O O . ASP A 1 92 ? -5.027 5.308 8.580 1.00 90.38 92 ASP A O 1
ATOM 720 N N . SER A 1 93 ? -5.145 3.355 9.689 1.00 90.19 93 SER A N 1
ATOM 721 C CA . SER A 1 93 ? -6.468 3.525 10.285 1.00 90.19 93 SER A CA 1
ATOM 722 C C . SER A 1 93 ? -6.430 3.092 11.743 1.00 90.19 93 SER A C 1
ATOM 724 O O . SER A 1 93 ? -5.830 2.072 12.086 1.00 90.19 93 SER A O 1
ATOM 726 N N . GLY A 1 94 ? -7.085 3.861 12.603 1.00 85.69 94 GLY A N 1
ATOM 727 C CA . GLY A 1 94 ? -7.093 3.654 14.045 1.00 85.69 94 GLY A CA 1
ATOM 728 C C . GLY A 1 94 ? -6.974 4.970 14.812 1.00 85.69 94 GLY A C 1
ATOM 729 O O . GLY A 1 94 ? -6.856 6.036 14.206 1.00 85.69 94 GLY A O 1
ATOM 730 N N . PRO A 1 95 ? -7.029 4.923 16.151 1.00 76.94 95 PRO A N 1
ATOM 731 C CA . PRO A 1 95 ? -6.874 6.113 16.973 1.00 76.94 95 PRO A CA 1
ATOM 732 C C . PRO A 1 95 ? -5.503 6.761 16.763 1.00 76.94 95 PRO A C 1
ATOM 734 O O . PRO A 1 95 ? -4.494 6.074 16.601 1.00 76.94 95 PRO A O 1
ATOM 737 N N . ALA A 1 96 ? -5.465 8.094 16.842 1.00 67.44 96 ALA A N 1
ATOM 738 C CA . ALA A 1 96 ? -4.238 8.879 16.695 1.00 67.44 96 ALA A CA 1
ATOM 739 C C . ALA A 1 96 ? -3.130 8.443 17.669 1.00 67.44 96 ALA A C 1
ATOM 741 O O . ALA A 1 96 ? -1.961 8.570 17.347 1.00 67.44 96 ALA A O 1
ATOM 742 N N . SER A 1 97 ? -3.488 7.855 18.816 1.00 67.50 97 SER A N 1
ATOM 743 C CA . SER A 1 97 ? -2.544 7.296 19.791 1.00 67.50 97 SER A CA 1
ATOM 744 C C . SER A 1 97 ? -1.704 6.120 19.276 1.00 67.50 97 SER A C 1
ATOM 746 O O . SER A 1 97 ? -0.773 5.717 19.962 1.00 67.50 97 SER A O 1
ATOM 748 N N . LEU A 1 98 ? -2.055 5.522 18.131 1.00 70.31 98 LEU A N 1
ATOM 749 C CA . LEU A 1 98 ? -1.257 4.469 17.494 1.00 70.31 98 LEU A CA 1
ATOM 750 C C . LEU A 1 98 ? -0.174 5.025 16.570 1.00 70.31 98 LEU A C 1
ATOM 752 O O . LEU A 1 98 ? 0.822 4.344 16.338 1.00 70.31 98 LEU A O 1
ATOM 756 N N . GLY A 1 99 ? -0.391 6.215 16.007 1.00 58.91 99 GLY A N 1
ATOM 757 C CA . GLY A 1 99 ? 0.579 6.891 15.161 1.00 58.91 99 GLY A CA 1
ATOM 758 C C . GLY A 1 99 ? 1.431 7.821 16.006 1.00 58.91 99 GLY A C 1
ATOM 759 O O . GLY A 1 99 ? 0.895 8.694 16.686 1.00 58.91 99 GLY A O 1
ATOM 760 N N . ASP A 1 100 ? 2.751 7.669 15.937 1.00 48.47 100 ASP A N 1
ATOM 761 C CA . ASP A 1 100 ? 3.661 8.720 16.376 1.00 48.47 100 ASP A CA 1
ATOM 762 C C . ASP A 1 100 ? 3.335 9.976 15.556 1.00 48.47 100 ASP A C 1
ATOM 764 O O . ASP A 1 100 ? 3.686 10.094 14.380 1.00 48.47 100 ASP A O 1
ATOM 768 N N . THR A 1 101 ? 2.582 10.897 16.153 1.00 37.69 101 THR A N 1
ATOM 769 C CA . THR A 1 101 ? 2.6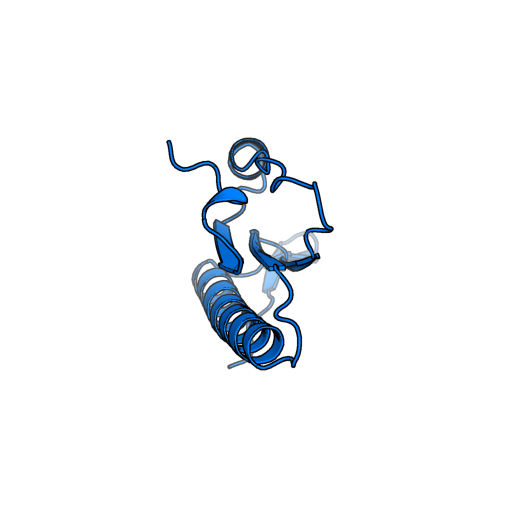12 12.281 15.692 1.00 37.69 101 THR A CA 1
ATOM 770 C C . THR A 1 101 ? 3.954 12.824 16.181 1.00 37.69 101 THR A C 1
ATOM 772 O O . THR A 1 101 ? 4.254 12.615 17.360 1.00 37.69 101 THR A O 1
ATOM 775 N N . PRO A 1 102 ? 4.783 13.437 15.321 1.00 40.72 102 PRO A N 1
ATOM 776 C CA . PRO A 1 102 ? 5.997 14.097 15.789 1.00 40.72 102 PRO A CA 1
ATOM 777 C C . PRO A 1 102 ? 5.690 15.170 16.843 1.00 40.72 102 PRO A C 1
ATOM 779 O O . PRO A 1 102 ? 4.577 15.751 16.800 1.00 40.72 102 PRO A O 1
#

Organism: NCBI:txid342230

Secondary structure (DSSP, 8-state):
-PPP-EE-TT--EE--HHHHHHHHHHHHHHHHHHHHHHHSSSS---EEEEEEE-SS-EEEEEEEPPTTPPPP---TTTTTSSSSPPEEEEEEES-GGGS---

Sequence (102 aa):
MPVEVGSTADEEPVISEEDQALLLRHGLSFGLEVVRLVNELDEPVPVRCIIGTNTTNGTFRFHRARPGEAWHTADLDAYSHGWSVQKLIVVDSGPASLGDTP

Foldseek 3Di:
DQFDWDADPVRATFGDPVSQVVQVVVLVVVVVVVLVVQCPDPDRWKKKWKWKDWGRDIDTDIDTDDVPDAPDPPCLVVCCDDPTNIDIDMDTDDDPVNDPDD

pLDDT: mean 83.81, std 14.98, range [37.69, 97.44]